Protein AF-A0A1E7IMS9-F1 (afdb_monomer)

Structure (mmCIF, N/CA/C/O backbone):
data_AF-A0A1E7IMS9-F1
#
_entry.id   AF-A0A1E7IMS9-F1
#
loop_
_atom_site.group_PDB
_atom_site.id
_atom_site.type_symbol
_atom_site.label_atom_id
_atom_site.label_alt_id
_atom_site.label_comp_id
_atom_site.label_asym_id
_atom_site.label_entity_id
_atom_site.label_seq_id
_atom_site.pdbx_PDB_ins_code
_atom_site.Cartn_x
_atom_site.Cartn_y
_atom_site.Cartn_z
_atom_site.occupancy
_atom_site.B_iso_or_equiv
_atom_s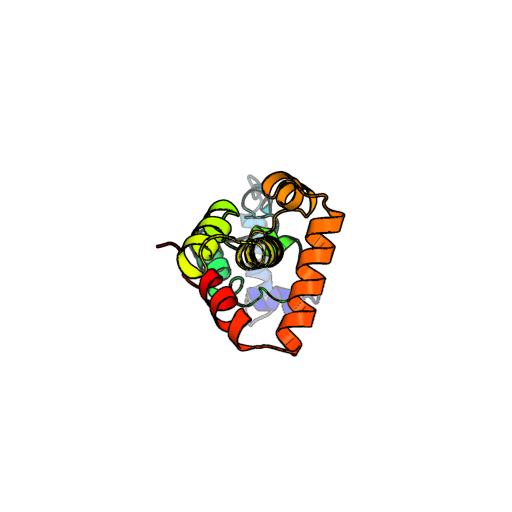ite.auth_seq_id
_atom_site.auth_comp_id
_atom_site.auth_asym_id
_atom_site.auth_atom_id
_atom_site.pdbx_PDB_model_num
ATOM 1 N N . MET A 1 1 ? 24.820 15.324 -19.439 1.00 55.62 1 MET A N 1
ATOM 2 C CA . MET A 1 1 ? 25.045 14.079 -20.203 1.00 55.62 1 MET A CA 1
ATOM 3 C C . MET A 1 1 ? 26.133 14.374 -21.224 1.00 55.62 1 MET A C 1
ATOM 5 O O . MET A 1 1 ? 25.938 15.289 -22.011 1.00 55.62 1 MET A O 1
ATOM 9 N N . THR A 1 2 ? 27.296 13.723 -21.145 1.00 81.19 2 THR A N 1
ATOM 10 C CA . THR A 1 2 ? 28.453 14.018 -22.013 1.00 81.19 2 THR A CA 1
ATOM 11 C C . THR A 1 2 ? 28.635 12.928 -23.066 1.00 81.19 2 THR A C 1
ATOM 13 O O . THR A 1 2 ? 28.289 11.767 -22.843 1.00 81.19 2 THR A O 1
ATOM 16 N N . THR A 1 3 ? 29.182 13.289 -24.226 1.00 77.62 3 THR A N 1
ATOM 17 C CA . THR A 1 3 ? 29.460 12.351 -25.327 1.00 77.62 3 THR A CA 1
ATOM 18 C C . THR A 1 3 ? 30.393 11.219 -24.893 1.00 77.62 3 THR A C 1
ATOM 20 O O . THR A 1 3 ? 30.234 10.084 -25.329 1.00 77.62 3 THR A O 1
ATOM 23 N N . GLU A 1 4 ? 31.326 11.506 -23.986 1.00 79.00 4 GLU A N 1
ATOM 24 C CA . GLU A 1 4 ? 32.249 10.527 -23.400 1.00 79.00 4 GLU A CA 1
ATOM 25 C C . GLU A 1 4 ? 31.520 9.457 -22.586 1.00 79.00 4 GLU A C 1
ATOM 27 O O . GLU A 1 4 ? 31.810 8.273 -22.737 1.00 79.00 4 GLU A O 1
ATOM 32 N N . PHE A 1 5 ? 30.527 9.855 -21.783 1.00 84.31 5 PHE A N 1
ATOM 33 C CA . PHE A 1 5 ? 29.703 8.923 -21.014 1.00 84.31 5 PHE A CA 1
ATOM 34 C C . PHE A 1 5 ? 28.928 7.972 -21.930 1.00 84.31 5 PHE A C 1
ATOM 36 O O . PHE A 1 5 ? 28.939 6.765 -21.713 1.00 84.31 5 PHE A O 1
ATOM 43 N N . LEU A 1 6 ? 28.300 8.502 -22.986 1.00 79.94 6 LEU A N 1
ATOM 44 C CA . LEU A 1 6 ? 27.541 7.696 -23.943 1.00 79.94 6 LEU A CA 1
ATOM 45 C C . LEU A 1 6 ? 28.451 6.726 -24.713 1.00 79.94 6 LEU A C 1
ATOM 47 O O . LEU A 1 6 ? 28.144 5.543 -24.815 1.00 79.94 6 LEU A O 1
ATOM 51 N N . LEU A 1 7 ? 29.580 7.211 -25.236 1.00 85.69 7 LEU A N 1
ATOM 52 C CA . LEU A 1 7 ? 30.524 6.384 -25.990 1.00 85.69 7 LEU A CA 1
ATOM 53 C C . LEU A 1 7 ? 31.190 5.315 -25.110 1.00 85.69 7 LEU A C 1
ATOM 55 O O . LEU A 1 7 ? 31.486 4.229 -25.608 1.00 85.69 7 LEU A O 1
ATOM 59 N N . GLY A 1 8 ? 31.338 5.570 -23.808 1.00 83.75 8 GLY A N 1
ATOM 60 C CA . GLY A 1 8 ? 31.850 4.597 -22.842 1.00 83.75 8 GLY A CA 1
ATOM 61 C C . GLY A 1 8 ? 31.049 3.290 -22.778 1.00 83.75 8 GLY A C 1
ATOM 62 O O . GLY A 1 8 ? 31.632 2.243 -22.510 1.00 83.75 8 GLY A O 1
ATOM 63 N N . TYR A 1 9 ? 29.749 3.310 -23.103 1.00 83.12 9 TYR A N 1
ATOM 64 C CA . TYR A 1 9 ? 28.926 2.093 -23.191 1.00 83.12 9 TYR A CA 1
ATOM 65 C C . TYR A 1 9 ? 29.259 1.212 -24.400 1.00 83.12 9 TYR A C 1
ATOM 67 O O . TYR A 1 9 ? 28.964 0.019 -24.392 1.00 83.12 9 TYR A O 1
ATOM 75 N N . PHE A 1 10 ? 29.866 1.783 -25.442 1.00 83.88 10 PHE A N 1
ATOM 76 C CA . PHE A 1 10 ? 30.095 1.105 -26.718 1.00 83.88 10 PHE A CA 1
ATOM 77 C C . PHE A 1 10 ? 31.558 0.694 -26.927 1.00 83.88 10 PHE A C 1
ATOM 79 O O . PHE A 1 10 ? 31.842 -0.142 -27.787 1.00 83.88 10 PHE A O 1
ATOM 86 N N . GLY A 1 11 ? 32.502 1.220 -26.144 1.00 83.88 11 GLY A N 1
ATOM 87 C CA . GLY A 1 11 ? 33.895 0.783 -26.197 1.00 83.88 11 GLY A CA 1
ATOM 88 C C . GLY A 1 11 ? 34.858 1.677 -25.425 1.00 83.88 11 GLY A C 1
ATOM 89 O O . GLY A 1 11 ? 34.522 2.783 -25.013 1.00 83.88 11 GLY A O 1
ATOM 90 N N . LYS A 1 12 ? 36.091 1.186 -25.251 1.00 80.56 12 LYS A N 1
ATOM 91 C CA . LYS A 1 12 ? 37.170 1.914 -24.561 1.00 80.56 12 LYS A CA 1
ATOM 92 C C . LYS A 1 12 ? 37.907 2.887 -25.481 1.00 80.56 12 LYS A C 1
ATOM 94 O O . LYS A 1 12 ? 38.479 3.861 -25.004 1.00 80.56 12 LYS A O 1
ATOM 99 N N . SER A 1 13 ? 37.905 2.627 -26.791 1.00 87.81 13 SER A N 1
ATOM 100 C CA . SER A 1 13 ? 38.506 3.517 -27.783 1.00 87.81 13 SER A CA 1
ATOM 101 C C . SER A 1 13 ? 37.436 4.366 -28.473 1.00 87.81 13 SER A C 1
ATOM 103 O O . SER A 1 13 ? 36.368 3.881 -28.848 1.00 87.81 13 SER A O 1
ATOM 105 N N . VAL A 1 14 ? 37.725 5.657 -28.660 1.00 81.75 14 VAL A N 1
ATOM 106 C CA . VAL A 1 14 ? 36.759 6.631 -29.202 1.00 81.75 14 VAL A CA 1
ATOM 107 C C . VAL A 1 14 ? 36.302 6.255 -30.617 1.00 81.75 14 VAL A C 1
ATOM 109 O O . VAL A 1 14 ? 35.130 6.416 -30.953 1.00 81.75 14 VAL A O 1
ATOM 112 N N . ALA A 1 15 ? 37.210 5.744 -31.451 1.00 84.38 15 ALA A N 1
ATOM 113 C CA . ALA A 1 15 ? 36.906 5.359 -32.829 1.00 84.38 15 ALA A CA 1
ATOM 114 C C . ALA A 1 15 ? 35.978 4.130 -32.900 1.00 84.38 15 ALA A C 1
ATOM 116 O O . ALA A 1 15 ? 34.997 4.130 -33.645 1.00 84.38 15 ALA A O 1
ATOM 117 N N . GLU A 1 16 ? 36.247 3.111 -32.084 1.00 86.62 16 GLU A N 1
ATOM 118 C CA . GLU A 1 16 ? 35.439 1.891 -31.979 1.00 86.62 16 GLU A CA 1
ATOM 119 C C . GLU A 1 16 ? 34.055 2.178 -31.394 1.00 86.62 16 GLU A C 1
ATOM 121 O O . GLU A 1 16 ? 33.049 1.734 -31.949 1.00 86.62 16 GLU A O 1
ATOM 126 N N . ALA A 1 17 ? 33.995 2.971 -30.320 1.00 87.62 17 ALA A N 1
ATOM 127 C CA . ALA A 1 17 ? 32.749 3.363 -29.676 1.00 87.62 17 ALA A CA 1
ATOM 128 C C . ALA A 1 17 ? 31.832 4.129 -30.637 1.00 87.62 17 ALA A C 1
ATOM 130 O O . ALA A 1 17 ? 30.641 3.837 -30.721 1.00 87.62 17 ALA A O 1
ATOM 131 N N . LYS A 1 18 ? 32.389 5.064 -31.422 1.00 86.81 18 LYS A N 1
ATOM 132 C CA . LYS A 1 18 ? 31.634 5.799 -32.449 1.00 86.81 18 LYS A CA 1
ATOM 133 C C . LYS A 1 18 ? 31.094 4.876 -33.537 1.00 86.81 18 LYS A C 1
ATOM 135 O O . LYS A 1 18 ? 29.947 5.031 -33.944 1.00 86.81 18 LYS A O 1
ATOM 140 N N . ASN A 1 19 ? 31.901 3.921 -34.001 1.00 87.06 19 ASN A N 1
ATOM 141 C CA . ASN A 1 19 ? 31.483 2.986 -35.044 1.00 87.06 19 ASN A CA 1
ATOM 142 C C . ASN A 1 19 ? 30.377 2.037 -34.554 1.00 87.06 19 ASN A C 1
ATOM 144 O O . ASN A 1 19 ? 29.405 1.800 -35.262 1.00 87.06 1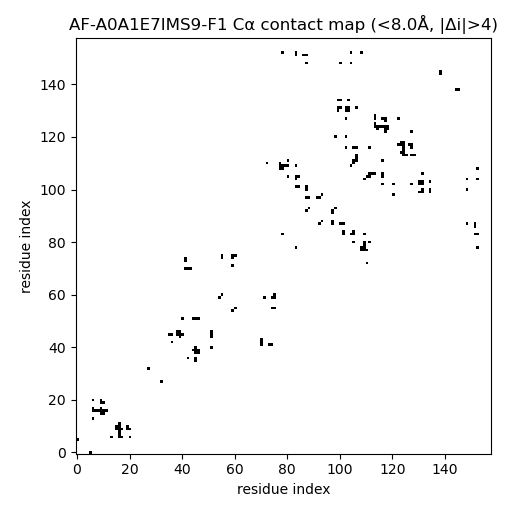9 ASN A O 1
ATOM 148 N N . ARG A 1 20 ? 30.487 1.533 -33.319 1.00 84.88 20 ARG A N 1
ATOM 149 C CA . ARG A 1 20 ? 29.464 0.673 -32.703 1.00 84.88 20 ARG A CA 1
ATOM 150 C C . ARG A 1 20 ? 28.177 1.417 -32.380 1.00 84.88 20 ARG A C 1
ATOM 152 O O . ARG A 1 20 ? 27.110 0.879 -32.634 1.00 84.88 20 ARG A O 1
ATOM 159 N N . TYR A 1 21 ? 28.270 2.646 -31.877 1.00 84.12 21 TYR A N 1
ATOM 160 C CA . TYR A 1 21 ? 27.097 3.491 -31.671 1.00 84.12 21 TYR A CA 1
ATOM 161 C C . TYR A 1 21 ? 26.366 3.756 -32.991 1.00 84.12 21 TYR A C 1
ATOM 163 O O . TYR A 1 21 ? 25.152 3.605 -33.063 1.00 84.12 21 TYR A O 1
ATOM 171 N N . ARG A 1 22 ? 27.112 4.085 -34.057 1.00 83.44 22 ARG A N 1
ATOM 172 C CA . ARG A 1 22 ? 26.549 4.262 -35.401 1.00 83.44 22 ARG A CA 1
ATOM 173 C C . ARG A 1 22 ? 25.812 3.004 -35.865 1.00 83.44 22 ARG A C 1
ATOM 175 O O . ARG A 1 22 ? 24.640 3.106 -36.199 1.00 83.44 22 ARG A O 1
ATOM 182 N N . LYS A 1 23 ? 26.461 1.835 -35.803 1.00 83.50 23 LYS A N 1
ATOM 183 C CA . LYS A 1 23 ? 25.828 0.555 -36.160 1.00 83.50 23 LYS A CA 1
ATOM 184 C C . LYS A 1 23 ? 24.575 0.273 -35.337 1.00 83.50 23 LYS A C 1
ATOM 186 O O . LYS A 1 23 ? 23.553 -0.042 -35.915 1.00 83.50 23 LYS A O 1
ATOM 191 N N . PHE A 1 24 ? 24.618 0.467 -34.021 1.00 81.19 24 PHE A N 1
ATOM 192 C CA . PHE A 1 24 ? 23.465 0.276 -33.136 1.00 81.19 24 PHE A CA 1
ATOM 193 C C . PHE A 1 24 ? 22.256 1.148 -33.525 1.00 81.19 24 PHE A C 1
ATOM 195 O O . PHE A 1 24 ? 21.113 0.695 -33.468 1.00 81.19 24 PHE A O 1
ATOM 202 N N . VAL A 1 25 ? 22.499 2.399 -33.929 1.00 79.38 25 VAL A N 1
ATOM 203 C CA . VAL A 1 25 ? 21.446 3.319 -34.389 1.00 79.38 25 VAL A CA 1
ATOM 204 C C . VAL A 1 25 ? 20.937 2.930 -35.779 1.00 79.38 25 VAL A C 1
ATOM 206 O O . VAL A 1 25 ? 19.730 2.915 -36.001 1.00 79.38 25 VAL A O 1
ATOM 209 N N . GLU A 1 26 ? 21.841 2.598 -36.701 1.00 77.62 26 GLU A N 1
ATOM 210 C CA . GLU A 1 26 ? 21.517 2.220 -38.083 1.00 77.62 26 GLU A CA 1
ATOM 211 C C . GLU A 1 26 ? 20.789 0.866 -38.168 1.00 77.62 26 GLU A C 1
ATOM 213 O O . GLU A 1 26 ? 19.820 0.736 -38.913 1.00 77.62 26 GLU A O 1
ATOM 218 N N . GLU A 1 27 ? 21.181 -0.117 -37.352 1.00 71.31 27 GLU A N 1
ATOM 219 C CA . GLU A 1 27 ? 20.507 -1.418 -37.202 1.00 71.31 27 GLU A CA 1
ATOM 220 C C . GLU A 1 27 ? 19.088 -1.265 -36.627 1.00 71.31 27 GLU A C 1
ATOM 222 O O . GLU A 1 27 ? 18.216 -2.091 -36.884 1.00 71.31 27 GLU A O 1
ATOM 227 N N . GLY A 1 28 ? 18.825 -0.174 -35.904 1.00 63.38 28 GLY A N 1
ATOM 228 C CA . GLY A 1 28 ? 17.502 0.188 -35.400 1.00 63.38 28 GLY A CA 1
ATOM 229 C C . GLY A 1 28 ? 16.569 0.872 -36.406 1.00 63.38 28 GLY A C 1
ATOM 230 O O . GLY A 1 28 ? 15.443 1.215 -36.033 1.00 63.38 28 GLY A O 1
ATOM 231 N N . LEU A 1 29 ? 17.023 1.133 -37.641 1.00 60.00 29 LEU A N 1
ATOM 232 C CA . LEU A 1 29 ? 16.382 2.079 -38.567 1.00 60.00 29 LEU A CA 1
ATOM 233 C C . LEU A 1 29 ? 15.815 1.516 -39.890 1.00 60.00 29 LEU A C 1
ATOM 235 O O . LEU A 1 29 ? 15.578 2.289 -40.818 1.00 60.00 29 LEU A O 1
ATOM 239 N N . PRO A 1 30 ? 15.412 0.238 -39.966 1.00 46.69 30 PRO A N 1
ATOM 240 C CA . PRO A 1 30 ? 14.251 -0.105 -40.795 1.00 46.69 30 PRO A CA 1
ATOM 241 C C . PRO A 1 30 ? 13.238 -0.966 -40.024 1.00 46.69 30 PRO A C 1
ATOM 243 O O . PRO A 1 30 ? 13.492 -2.126 -39.722 1.00 46.69 30 PRO A O 1
ATOM 246 N N . GLY A 1 31 ? 12.066 -0.391 -39.721 1.00 56.97 31 GLY A N 1
ATOM 247 C CA . GLY A 1 31 ? 10.949 -1.058 -39.024 1.00 56.97 31 GLY A CA 1
ATOM 248 C C . GLY A 1 31 ? 10.589 -0.451 -37.663 1.00 56.97 31 GLY A C 1
ATOM 249 O O . GLY A 1 31 ? 9.469 -0.641 -37.200 1.00 56.97 31 GLY A O 1
ATOM 250 N N . GLY A 1 32 ? 11.495 0.349 -37.086 1.00 56.81 32 GLY A N 1
ATOM 251 C CA . GLY A 1 32 ? 11.298 1.078 -35.833 1.00 56.81 32 GLY A CA 1
ATOM 252 C C . GLY A 1 32 ? 11.322 0.168 -34.604 1.00 56.81 32 GLY A C 1
ATOM 253 O O . GLY A 1 32 ? 10.672 -0.873 -34.559 1.00 56.81 32 GLY A O 1
ATOM 254 N N . TYR A 1 33 ? 12.044 0.576 -33.559 1.00 57.59 33 TYR A N 1
ATOM 255 C CA . TYR A 1 33 ? 11.827 -0.009 -32.239 1.00 57.59 33 TYR A CA 1
ATOM 256 C 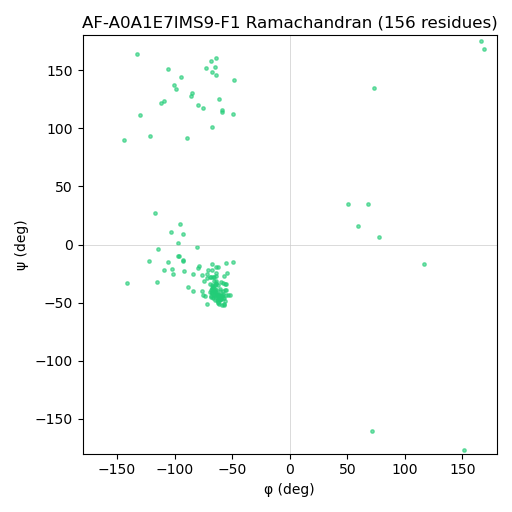C . TYR A 1 33 ? 10.359 0.233 -31.863 1.00 57.59 33 TYR A C 1
ATOM 258 O O . TYR A 1 33 ? 9.935 1.385 -31.733 1.00 57.59 33 TYR A O 1
ATOM 266 N N . GLY A 1 34 ? 9.574 -0.840 -31.716 1.00 57.56 34 GLY A N 1
ATOM 267 C CA . GLY A 1 34 ? 8.240 -0.750 -31.122 1.00 57.56 34 GLY A CA 1
ATOM 268 C C . GLY A 1 34 ? 8.331 0.047 -29.823 1.00 57.56 34 GLY A C 1
ATOM 269 O O . GLY A 1 34 ? 9.340 -0.050 -29.124 1.00 57.56 34 GLY A O 1
ATOM 270 N N . ASN A 1 35 ? 7.333 0.891 -29.539 1.00 61.88 35 ASN A N 1
ATOM 271 C CA . ASN A 1 35 ? 7.402 1.833 -28.422 1.00 61.88 35 ASN A CA 1
ATOM 272 C C . ASN A 1 35 ? 7.843 1.091 -27.142 1.00 61.88 35 ASN A C 1
ATOM 274 O O . ASN A 1 35 ? 7.065 0.285 -26.629 1.00 61.88 35 ASN A O 1
ATOM 278 N N . PRO A 1 36 ? 9.051 1.354 -26.603 1.00 57.62 36 PRO A N 1
ATOM 279 C CA . PRO A 1 36 ? 9.585 0.605 -25.469 1.00 57.62 36 PRO A CA 1
ATOM 280 C C . PRO A 1 36 ? 8.718 0.772 -24.218 1.00 57.62 36 PRO A C 1
ATOM 282 O O . PRO A 1 36 ? 8.730 -0.082 -23.338 1.00 57.62 36 PRO A O 1
ATOM 285 N N . LEU A 1 37 ? 7.887 1.819 -24.165 1.00 59.06 37 LEU A N 1
ATOM 286 C CA . LEU A 1 37 ? 6.904 2.016 -23.105 1.00 59.06 37 LEU A CA 1
ATOM 287 C C . LEU A 1 37 ? 5.770 0.978 -23.116 1.00 59.06 37 LEU A C 1
ATOM 289 O O . LEU A 1 37 ? 5.094 0.824 -22.103 1.00 59.06 37 LEU A O 1
ATOM 293 N N . GLN A 1 38 ? 5.573 0.241 -24.214 1.00 57.25 38 GLN A N 1
ATOM 294 C CA . GLN A 1 38 ? 4.605 -0.860 -24.277 1.00 57.25 38 GLN A CA 1
ATOM 295 C C . GLN A 1 38 ? 5.030 -2.062 -23.422 1.00 57.25 38 GLN A C 1
ATOM 297 O O . GLN A 1 38 ? 4.168 -2.780 -22.927 1.00 57.25 38 GLN A O 1
ATOM 302 N N . ALA A 1 39 ? 6.334 -2.264 -23.204 1.00 55.47 39 ALA A N 1
ATOM 303 C CA . ALA A 1 39 ? 6.869 -3.363 -22.395 1.00 55.47 39 ALA A CA 1
ATOM 304 C C . ALA A 1 39 ? 7.095 -2.979 -20.919 1.00 55.47 39 ALA A C 1
ATOM 306 O O . ALA A 1 39 ? 7.725 -3.721 -20.165 1.00 55.47 39 ALA A O 1
ATOM 307 N N . VAL A 1 40 ? 6.623 -1.803 -20.494 1.00 55.12 40 VAL A N 1
ATOM 308 C CA . VAL A 1 40 ? 6.857 -1.305 -19.136 1.00 55.12 40 VAL A CA 1
ATOM 309 C C . VAL A 1 40 ? 5.896 -1.963 -18.157 1.00 55.12 40 VAL A C 1
ATOM 311 O O . VAL A 1 40 ? 4.680 -1.773 -18.217 1.00 55.12 40 VAL A O 1
ATOM 314 N N . VAL A 1 41 ? 6.455 -2.661 -17.171 1.00 54.62 41 VAL A N 1
ATOM 315 C CA . VAL A 1 41 ? 5.686 -3.211 -16.055 1.00 54.62 41 VAL A CA 1
ATOM 316 C C . VAL A 1 41 ? 5.519 -2.135 -14.979 1.00 54.62 41 VAL A C 1
ATOM 318 O O . VAL A 1 41 ? 6.465 -1.442 -14.587 1.00 54.62 41 VAL A O 1
ATOM 321 N N . ALA A 1 42 ? 4.269 -1.958 -14.539 1.00 53.91 42 ALA A N 1
ATOM 322 C CA . ALA A 1 42 ? 3.839 -0.975 -13.539 1.00 53.91 42 ALA A CA 1
ATOM 323 C C . ALA A 1 42 ? 4.313 0.471 -13.800 1.00 53.91 42 ALA A C 1
ATOM 325 O O . ALA A 1 42 ? 4.597 1.225 -12.864 1.00 53.91 42 ALA A O 1
ATOM 326 N N . SER A 1 43 ? 4.398 0.867 -15.074 1.00 56.62 43 SER A N 1
ATOM 327 C CA . SER A 1 43 ? 4.776 2.223 -15.511 1.00 56.62 43 SER A CA 1
ATOM 328 C C . SER A 1 43 ? 6.169 2.695 -15.055 1.00 56.62 43 SER A C 1
ATOM 330 O O . SER A 1 43 ? 6.427 3.895 -15.087 1.00 56.62 43 SER A O 1
ATOM 332 N N . THR A 1 44 ? 7.050 1.789 -14.604 1.00 59.31 44 THR A N 1
ATOM 333 C CA . THR A 1 44 ? 8.310 2.179 -13.936 1.00 59.31 44 THR A CA 1
ATOM 334 C C . THR A 1 44 ? 9.509 1.304 -14.290 1.00 59.31 44 THR A C 1
ATOM 336 O O . THR A 1 44 ? 10.622 1.817 -14.337 1.00 59.31 44 THR A O 1
ATOM 339 N N . ILE A 1 45 ? 9.316 0.004 -14.541 1.00 67.12 45 ILE A N 1
ATOM 340 C CA . ILE A 1 45 ? 10.426 -0.916 -14.823 1.00 67.12 45 ILE A CA 1
ATOM 341 C C . ILE A 1 45 ? 10.349 -1.361 -16.280 1.00 67.12 45 ILE A C 1
ATOM 343 O O . ILE A 1 45 ? 9.345 -1.930 -16.711 1.00 67.12 45 ILE A O 1
ATOM 347 N N . LEU A 1 46 ? 11.425 -1.098 -17.020 1.00 68.19 46 LEU A N 1
ATOM 348 C CA . LEU A 1 46 ? 11.629 -1.567 -18.384 1.00 68.19 46 LEU A CA 1
ATOM 349 C C . LEU A 1 46 ? 12.725 -2.635 -18.385 1.00 68.19 46 LEU A C 1
ATOM 351 O O . LEU A 1 46 ? 13.840 -2.378 -17.934 1.00 68.19 46 LEU A O 1
ATOM 355 N N . GLY A 1 47 ? 12.411 -3.824 -18.889 1.00 67.56 47 GLY A N 1
ATOM 356 C CA . GLY A 1 47 ? 13.356 -4.931 -18.989 1.00 67.56 47 GLY A CA 1
ATOM 357 C C . GLY A 1 47 ? 12.657 -6.255 -19.287 1.00 67.56 47 GLY A C 1
ATOM 358 O O . GLY A 1 47 ? 11.431 -6.321 -19.334 1.00 67.56 47 GLY A O 1
ATOM 359 N N . GLY A 1 48 ? 13.443 -7.313 -19.490 1.00 65.31 48 GLY A N 1
ATOM 360 C CA . GLY A 1 48 ? 12.911 -8.669 -19.654 1.00 65.31 48 GLY A CA 1
ATOM 361 C C . GLY A 1 48 ? 12.211 -9.174 -18.388 1.00 65.31 48 GLY A C 1
ATOM 362 O O . GLY A 1 48 ? 12.467 -8.681 -17.290 1.00 65.31 48 GLY A O 1
ATOM 363 N N . THR A 1 49 ? 11.354 -10.185 -18.525 1.00 64.44 49 THR A N 1
ATOM 364 C CA . THR A 1 49 ? 10.562 -10.766 -17.422 1.00 64.44 49 THR A CA 1
ATOM 365 C C . THR A 1 49 ? 11.415 -11.164 -16.215 1.00 64.44 49 THR A C 1
ATOM 367 O O . THR A 1 49 ? 11.075 -10.820 -15.086 1.00 64.44 49 THR A O 1
ATOM 370 N N . GLU A 1 50 ? 12.564 -11.800 -16.447 1.00 64.06 50 GLU A N 1
ATOM 371 C CA . GLU A 1 50 ? 13.514 -12.193 -15.396 1.00 64.06 50 GLU A CA 1
ATOM 372 C C . GLU A 1 50 ? 14.139 -10.991 -14.676 1.00 64.06 50 GLU A C 1
ATOM 374 O O . GLU A 1 50 ? 14.301 -11.005 -13.457 1.00 64.06 50 GLU A O 1
ATOM 379 N N . PHE A 1 51 ? 14.446 -9.920 -15.414 1.00 69.81 51 PHE A N 1
ATOM 380 C CA . PHE A 1 51 ? 14.975 -8.684 -14.838 1.00 69.81 51 PHE A CA 1
ATOM 381 C C . PHE A 1 51 ? 13.915 -7.985 -13.984 1.00 69.81 51 PHE A C 1
ATOM 383 O O . PHE A 1 51 ? 14.191 -7.587 -12.855 1.00 69.81 51 PHE A O 1
ATOM 390 N N . VAL A 1 52 ? 12.681 -7.892 -14.488 1.00 69.38 52 VAL A N 1
ATOM 391 C CA . VAL A 1 52 ? 11.553 -7.319 -13.744 1.00 69.38 52 VAL A CA 1
ATOM 392 C C . VAL A 1 52 ? 11.294 -8.109 -12.462 1.00 69.38 52 VAL A C 1
ATOM 394 O O . VAL A 1 52 ? 11.124 -7.493 -11.409 1.00 69.38 52 VAL A O 1
ATOM 397 N N . ARG A 1 53 ? 11.304 -9.447 -12.524 1.00 66.50 53 ARG A N 1
ATOM 398 C CA . ARG A 1 53 ? 11.122 -10.319 -11.354 1.00 66.50 53 ARG A CA 1
ATOM 399 C C . ARG A 1 53 ? 12.220 -10.095 -10.315 1.00 66.50 53 ARG A C 1
ATOM 401 O O . ARG A 1 53 ? 11.906 -9.773 -9.176 1.00 66.50 53 ARG A O 1
ATOM 408 N N . ASN A 1 54 ? 13.486 -10.142 -10.735 1.00 69.00 54 ASN A N 1
ATOM 409 C CA . ASN A 1 54 ? 14.647 -9.916 -9.871 1.00 69.00 54 ASN A CA 1
ATOM 410 C C . ASN A 1 54 ? 14.581 -8.552 -9.157 1.00 69.00 54 ASN A C 1
ATOM 412 O O . ASN A 1 54 ? 14.700 -8.479 -7.935 1.00 69.00 54 ASN A O 1
ATOM 416 N N . ILE A 1 55 ? 14.309 -7.468 -9.893 1.00 70.75 55 ILE A N 1
ATOM 417 C CA . ILE A 1 55 ? 14.179 -6.132 -9.293 1.00 70.75 55 ILE A CA 1
ATOM 418 C C . ILE A 1 55 ? 12.981 -6.061 -8.336 1.00 70.75 55 ILE A C 1
ATOM 420 O O . ILE A 1 55 ? 13.077 -5.447 -7.270 1.00 70.75 55 ILE A O 1
ATOM 424 N N . SER A 1 56 ? 11.860 -6.692 -8.694 1.00 64.25 56 SER A N 1
ATOM 425 C CA . SER A 1 56 ? 10.646 -6.666 -7.875 1.00 64.25 56 SER A CA 1
ATOM 426 C C . SER A 1 56 ? 10.815 -7.417 -6.555 1.00 64.25 56 SER A C 1
ATOM 428 O O . SER A 1 56 ? 10.392 -6.920 -5.514 1.00 64.25 56 SER A O 1
ATOM 430 N N . GLU A 1 57 ? 11.468 -8.575 -6.582 1.00 64.06 57 GLU A N 1
ATOM 431 C CA . GLU A 1 57 ? 11.696 -9.415 -5.403 1.00 64.06 57 GLU A CA 1
ATOM 432 C C . GLU A 1 57 ? 12.788 -8.840 -4.493 1.00 64.06 57 GLU A C 1
ATOM 434 O O . GLU A 1 57 ? 12.588 -8.750 -3.283 1.00 64.06 57 GLU A O 1
ATOM 439 N N . ASN A 1 58 ? 13.902 -8.370 -5.063 1.00 60.31 58 ASN A N 1
ATOM 440 C CA . ASN A 1 58 ? 15.089 -8.022 -4.277 1.00 60.31 58 ASN A CA 1
ATOM 441 C C . ASN A 1 58 ? 15.158 -6.555 -3.838 1.00 60.31 58 ASN A C 1
ATOM 443 O O . ASN A 1 58 ? 15.842 -6.247 -2.868 1.00 60.31 58 ASN A O 1
ATOM 447 N N . HIS A 1 59 ? 14.471 -5.630 -4.519 1.00 58.22 59 HIS A N 1
ATOM 448 C CA . HIS A 1 59 ? 14.645 -4.192 -4.252 1.00 58.22 59 HIS A CA 1
ATOM 449 C C . HIS A 1 59 ? 13.368 -3.445 -3.852 1.00 58.22 59 HIS A C 1
ATOM 451 O O . HIS A 1 59 ? 13.443 -2.318 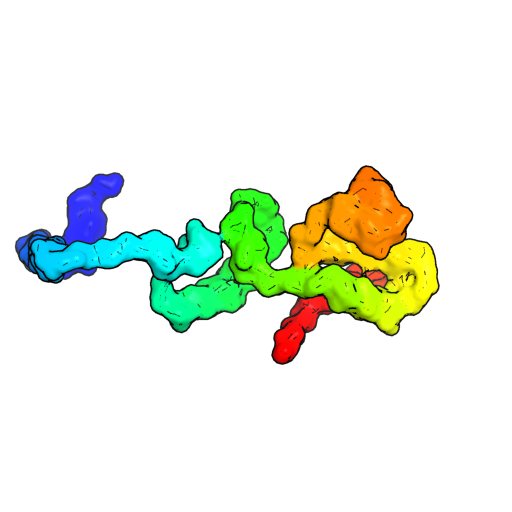-3.346 1.00 58.22 59 HIS A O 1
ATOM 457 N N . LEU A 1 60 ? 12.188 -4.043 -4.048 1.00 57.16 60 LEU A N 1
ATOM 458 C CA . LEU A 1 60 ? 10.908 -3.398 -3.726 1.00 57.16 60 LEU A CA 1
ATOM 459 C C . LEU A 1 60 ? 10.308 -3.889 -2.409 1.00 57.16 60 LEU A C 1
ATOM 461 O O . LEU A 1 60 ? 9.594 -3.127 -1.755 1.00 57.16 60 LEU A O 1
ATOM 465 N N . VAL A 1 61 ? 10.651 -5.105 -1.976 1.00 49.34 61 VAL A N 1
ATOM 466 C CA . VAL A 1 61 ? 10.219 -5.666 -0.687 1.00 49.34 61 VAL A CA 1
ATOM 467 C C . VAL A 1 61 ? 10.882 -4.944 0.496 1.00 49.34 61 VAL A C 1
ATOM 469 O O . VAL A 1 61 ? 10.218 -4.716 1.503 1.00 49.34 61 VAL A O 1
ATOM 472 N N . GLU A 1 62 ? 12.132 -4.488 0.363 1.00 47.41 62 GLU A N 1
ATOM 473 C CA . GLU A 1 62 ? 12.856 -3.759 1.425 1.00 47.41 62 GLU A CA 1
ATOM 474 C C . GLU A 1 62 ? 12.463 -2.274 1.560 1.00 47.41 62 GLU A C 1
ATOM 476 O O . GLU A 1 62 ? 12.682 -1.659 2.602 1.00 47.41 62 GLU A O 1
ATOM 481 N N . ASN A 1 63 ? 11.838 -1.666 0.544 1.00 44.56 63 ASN A N 1
ATOM 482 C CA . ASN A 1 63 ? 11.563 -0.219 0.514 1.00 44.56 63 ASN A CA 1
ATOM 483 C C . ASN A 1 63 ? 10.162 0.186 1.016 1.00 44.56 63 ASN A C 1
ATOM 485 O O . ASN A 1 63 ? 9.722 1.318 0.787 1.00 44.56 63 ASN A O 1
ATOM 489 N N . GLN A 1 64 ? 9.473 -0.695 1.751 1.00 46.50 64 GLN A N 1
ATOM 490 C CA . GLN A 1 64 ? 8.105 -0.490 2.266 1.00 46.50 64 GLN A CA 1
ATOM 491 C C . GLN A 1 64 ? 7.917 0.793 3.110 1.00 46.50 64 GLN A C 1
ATOM 493 O O . GLN A 1 64 ? 6.788 1.239 3.306 1.00 46.50 64 GLN A O 1
ATOM 498 N N . GLY A 1 65 ? 9.003 1.426 3.572 1.00 46.69 65 GLY A N 1
ATOM 499 C CA . GLY A 1 65 ? 8.976 2.645 4.388 1.00 46.69 65 GLY A CA 1
ATOM 500 C C . GLY A 1 65 ? 9.073 3.985 3.641 1.00 46.69 65 GLY A C 1
ATOM 501 O O . GLY A 1 65 ? 8.773 5.025 4.230 1.00 46.69 65 GLY A O 1
ATOM 502 N N . LYS A 1 66 ? 9.464 4.035 2.357 1.00 43.03 66 LYS A N 1
ATOM 503 C CA . LYS A 1 66 ? 9.652 5.326 1.661 1.00 43.03 66 LYS A CA 1
ATOM 504 C C . LYS A 1 66 ? 8.357 5.788 0.994 1.00 43.03 66 LYS A C 1
ATOM 506 O O . LYS A 1 66 ? 8.062 5.503 -0.163 1.00 43.03 66 LYS A O 1
ATOM 511 N N . ARG A 1 67 ? 7.597 6.582 1.753 1.00 45.00 67 ARG A N 1
ATOM 512 C CA . ARG A 1 67 ? 6.288 7.192 1.438 1.00 45.00 67 ARG A CA 1
ATOM 513 C C . ARG A 1 67 ? 6.194 7.929 0.083 1.00 45.00 67 ARG A C 1
ATOM 515 O O . ARG A 1 67 ? 5.070 8.155 -0.368 1.00 45.00 67 ARG A O 1
ATOM 522 N N . ASN A 1 68 ? 7.321 8.235 -0.571 1.00 45.69 68 ASN A N 1
ATOM 523 C CA . ASN A 1 68 ? 7.444 9.173 -1.697 1.00 45.69 68 ASN A CA 1
ATOM 524 C C . ASN A 1 68 ? 7.586 8.569 -3.107 1.00 45.69 68 ASN A C 1
ATOM 526 O O . ASN A 1 68 ? 7.837 9.322 -4.042 1.00 45.69 68 ASN A O 1
ATOM 530 N N . VAL A 1 69 ? 7.379 7.263 -3.315 1.00 51.50 69 VAL A N 1
ATOM 531 C CA . VAL A 1 69 ? 7.377 6.698 -4.682 1.00 51.50 69 VAL A CA 1
ATOM 532 C C . VAL A 1 69 ? 6.034 6.020 -4.989 1.00 51.50 69 VAL A C 1
ATOM 534 O O . VAL A 1 69 ? 5.851 4.843 -4.677 1.00 51.50 69 VAL A O 1
ATOM 537 N N . PRO A 1 70 ? 5.062 6.732 -5.598 1.00 52.16 70 PRO A N 1
ATOM 538 C CA . PRO A 1 70 ? 3.761 6.166 -5.980 1.00 52.16 70 PRO A CA 1
ATOM 539 C C . PRO A 1 70 ? 3.875 4.933 -6.888 1.00 52.16 70 PRO A C 1
ATOM 541 O O . PRO A 1 70 ? 3.090 3.998 -6.764 1.00 52.16 70 PRO A O 1
ATOM 544 N N . ALA A 1 71 ? 4.888 4.914 -7.753 1.00 50.94 71 ALA A N 1
ATOM 545 C CA . ALA A 1 71 ? 5.230 3.807 -8.640 1.00 50.94 71 ALA A CA 1
ATOM 546 C C . ALA A 1 71 ? 5.615 2.517 -7.888 1.00 50.94 71 ALA A C 1
ATOM 548 O O . ALA A 1 71 ? 5.102 1.444 -8.196 1.00 50.94 71 ALA A O 1
ATOM 549 N N . ALA A 1 72 ? 6.430 2.626 -6.832 1.00 52.91 72 ALA A N 1
ATOM 550 C CA . ALA A 1 72 ? 6.837 1.487 -6.006 1.00 52.91 72 ALA A CA 1
ATOM 551 C C . ALA A 1 72 ? 5.647 0.836 -5.278 1.00 52.91 72 ALA A C 1
ATOM 553 O O . ALA A 1 72 ? 5.656 -0.366 -5.022 1.00 52.91 72 ALA A O 1
ATOM 554 N N . ARG A 1 73 ? 4.580 1.607 -5.007 1.00 52.78 73 ARG A N 1
ATOM 555 C CA . ARG A 1 73 ? 3.338 1.088 -4.407 1.00 52.78 73 ARG A CA 1
ATOM 556 C C . ARG A 1 73 ? 2.575 0.134 -5.326 1.00 52.78 73 ARG A C 1
ATOM 558 O O . ARG A 1 73 ? 1.852 -0.708 -4.811 1.00 52.78 73 ARG A O 1
ATOM 565 N N . LYS A 1 74 ? 2.699 0.281 -6.652 1.00 55.53 74 LYS A N 1
ATOM 566 C CA . LYS A 1 74 ? 2.066 -0.620 -7.637 1.00 55.53 74 LYS A CA 1
ATOM 567 C C . LYS A 1 74 ? 2.836 -1.926 -7.823 1.00 55.53 74 LYS A C 1
ATOM 569 O O . LYS A 1 74 ? 2.280 -2.889 -8.330 1.00 55.53 74 LYS A O 1
ATOM 574 N N . LEU A 1 75 ? 4.110 -1.927 -7.446 1.00 52.88 75 LEU A N 1
ATOM 575 C CA . LEU A 1 75 ? 5.027 -3.042 -7.642 1.00 52.88 75 LEU A CA 1
ATOM 576 C C . LEU A 1 75 ? 5.162 -3.940 -6.402 1.00 52.88 75 LEU A C 1
ATOM 578 O O . LEU A 1 75 ? 5.766 -5.003 -6.477 1.00 52.88 75 LEU A O 1
ATOM 582 N N . THR A 1 76 ? 4.627 -3.522 -5.253 1.00 58.41 76 THR A N 1
ATOM 583 C CA . THR A 1 76 ? 4.673 -4.318 -4.021 1.00 58.41 76 THR A CA 1
ATOM 584 C C . THR A 1 76 ? 3.499 -5.293 -3.978 1.00 58.41 76 THR A C 1
ATOM 586 O O . THR A 1 76 ? 2.345 -4.881 -4.102 1.00 58.41 76 THR A O 1
ATOM 589 N N . ARG A 1 77 ? 3.782 -6.584 -3.759 1.00 63.84 77 ARG A N 1
ATOM 590 C CA . ARG A 1 77 ? 2.766 -7.611 -3.483 1.00 63.84 77 ARG A CA 1
ATOM 591 C C . ARG A 1 77 ? 2.153 -7.301 -2.113 1.00 63.84 77 ARG A C 1
ATOM 593 O O . ARG A 1 77 ? 2.794 -7.504 -1.086 1.00 63.84 77 ARG A O 1
ATOM 600 N N . ARG A 1 78 ? 0.960 -6.704 -2.102 1.00 70.69 78 ARG A N 1
ATOM 601 C CA . ARG A 1 78 ? 0.251 -6.306 -0.877 1.00 70.69 78 ARG A CA 1
ATOM 602 C C . ARG A 1 78 ? -0.799 -7.355 -0.517 1.00 70.69 78 ARG A C 1
ATOM 604 O O . ARG A 1 78 ? -1.530 -7.771 -1.417 1.00 70.69 78 ARG A O 1
ATOM 611 N N . PRO A 1 79 ? -0.894 -7.776 0.75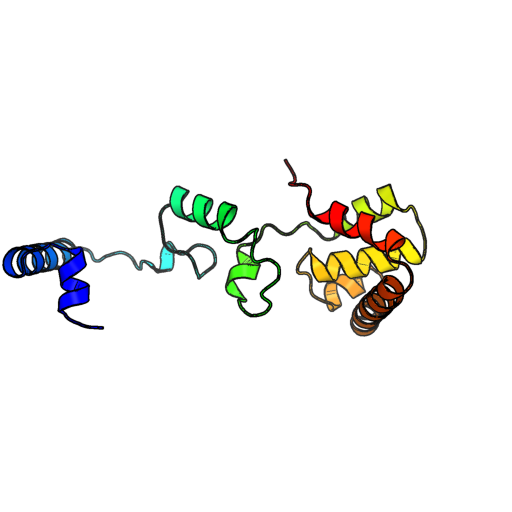5 1.00 77.56 79 PRO A N 1
ATOM 612 C CA . PRO A 1 79 ? -1.945 -8.689 1.185 1.00 77.56 79 PRO A CA 1
ATOM 613 C C . PRO A 1 79 ? -3.324 -8.039 1.030 1.00 77.56 79 PRO A C 1
ATOM 615 O O . PRO A 1 79 ? -3.488 -6.827 1.208 1.00 77.56 79 PRO A O 1
ATOM 618 N N . LEU A 1 80 ? -4.329 -8.853 0.705 1.00 84.62 80 LEU A N 1
ATOM 619 C CA . LEU A 1 80 ? -5.714 -8.391 0.629 1.00 84.62 80 LEU A CA 1
ATOM 620 C C . LEU A 1 80 ? -6.216 -8.017 2.028 1.00 84.62 80 LEU A C 1
ATOM 622 O O . LEU A 1 80 ? -5.830 -8.632 3.019 1.00 84.62 80 LEU A O 1
ATOM 6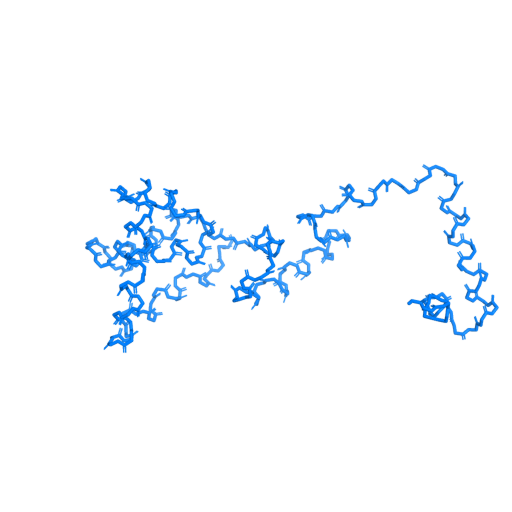26 N N . MET A 1 81 ? -7.121 -7.037 2.119 1.00 85.88 81 MET A N 1
ATOM 627 C CA . MET A 1 81 ? -7.700 -6.637 3.411 1.00 85.88 81 MET A CA 1
ATOM 628 C C . MET A 1 81 ? -8.334 -7.816 4.154 1.00 85.88 81 MET A C 1
ATOM 630 O O . MET A 1 81 ? -8.145 -7.935 5.356 1.00 85.88 81 MET A O 1
ATOM 634 N N . GLU A 1 82 ? -9.016 -8.712 3.439 1.00 87.38 82 GLU A N 1
ATOM 635 C CA . GLU A 1 82 ? -9.623 -9.917 4.027 1.00 87.38 82 GLU A CA 1
ATOM 636 C C . GLU A 1 82 ? -8.604 -10.833 4.685 1.00 87.38 82 GLU A C 1
ATOM 638 O O . GLU A 1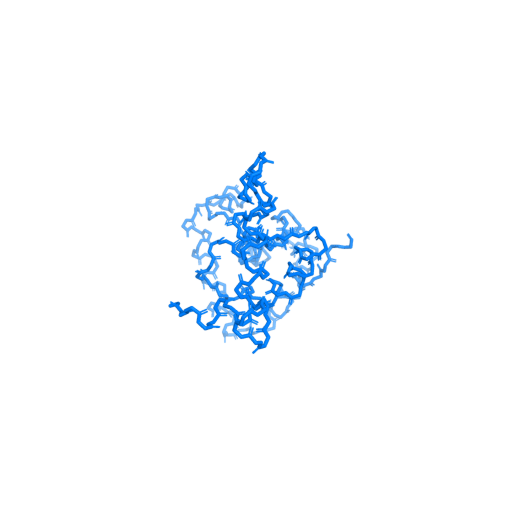 82 ? -8.85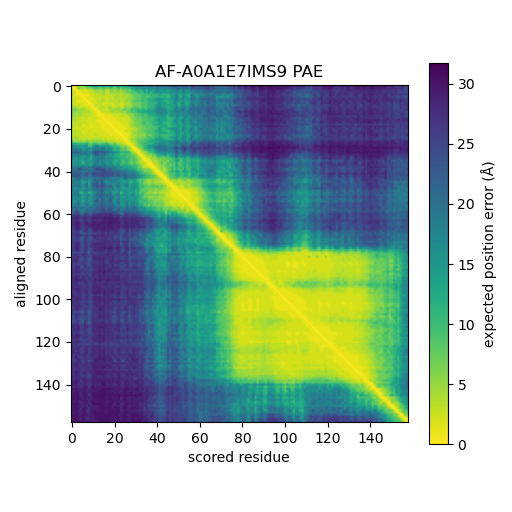7 -11.399 5.743 1.00 87.38 82 GLU A O 1
ATOM 643 N N . GLU A 1 83 ? -7.439 -10.980 4.059 1.00 85.62 83 GLU A N 1
ATOM 644 C CA . GLU A 1 83 ? -6.374 -11.819 4.583 1.00 85.62 83 GLU A CA 1
ATOM 645 C C . GLU A 1 83 ? -5.811 -11.221 5.872 1.00 85.62 83 GLU A C 1
ATOM 647 O O . GLU A 1 83 ? -5.593 -11.939 6.844 1.00 85.62 83 GLU A O 1
ATOM 652 N N . ILE A 1 84 ? -5.647 -9.896 5.906 1.00 86.56 84 ILE A N 1
ATOM 653 C CA . ILE A 1 84 ? -5.232 -9.174 7.108 1.00 86.56 84 ILE A CA 1
ATOM 654 C C . ILE A 1 84 ? -6.275 -9.336 8.218 1.00 86.56 84 ILE A C 1
ATOM 656 O O . ILE A 1 84 ? -5.910 -9.678 9.339 1.00 86.56 84 ILE A O 1
ATOM 660 N N . ILE A 1 85 ? -7.556 -9.101 7.916 1.00 88.62 85 ILE A N 1
ATOM 661 C CA . ILE A 1 85 ? -8.656 -9.196 8.887 1.00 88.62 85 ILE A CA 1
ATOM 662 C C . ILE A 1 85 ? -8.711 -10.604 9.476 1.00 88.62 85 ILE A C 1
ATOM 664 O O . ILE A 1 85 ? -8.622 -10.758 10.691 1.00 88.62 85 ILE A O 1
ATOM 668 N N . ARG A 1 86 ? -8.736 -11.626 8.615 1.00 87.94 86 ARG A N 1
ATOM 669 C CA . ARG A 1 86 ? -8.785 -13.028 9.029 1.00 87.94 86 ARG A CA 1
ATOM 670 C C . ARG A 1 86 ? -7.604 -13.415 9.918 1.00 87.94 86 ARG A C 1
ATOM 672 O O . ARG A 1 86 ? -7.792 -14.143 10.886 1.00 87.94 86 ARG A O 1
ATOM 679 N N . ARG A 1 87 ? -6.383 -12.970 9.595 1.00 86.94 87 ARG A N 1
ATOM 680 C CA . ARG A 1 87 ? -5.193 -13.257 10.416 1.00 86.94 87 ARG A CA 1
ATOM 681 C C . ARG A 1 87 ? -5.290 -12.595 11.792 1.00 86.94 87 ARG A C 1
ATOM 683 O O . ARG A 1 87 ? -5.035 -13.247 12.798 1.00 86.94 87 ARG A O 1
ATOM 690 N N . VAL A 1 88 ? -5.718 -11.334 11.839 1.00 86.25 88 VAL A N 1
ATOM 691 C CA . VAL A 1 88 ? -5.901 -10.596 13.098 1.00 86.25 88 VAL A CA 1
ATOM 692 C C . VAL A 1 88 ? -6.963 -11.256 13.981 1.00 86.25 88 VAL A C 1
ATOM 694 O O . VAL A 1 88 ? -6.739 -11.411 15.179 1.00 86.25 88 VAL A O 1
ATOM 697 N N . GLU A 1 89 ? -8.086 -11.681 13.404 1.00 86.38 89 GLU A N 1
ATOM 698 C CA . GLU A 1 89 ? -9.143 -12.404 14.123 1.00 86.38 89 GLU A CA 1
ATOM 699 C C . GLU A 1 89 ? -8.677 -13.783 14.605 1.00 86.38 89 GLU A C 1
ATOM 701 O O . GLU A 1 89 ? -8.969 -14.169 15.733 1.00 86.38 89 GLU A O 1
ATOM 706 N N . ALA A 1 90 ? -7.901 -14.510 13.795 1.00 84.75 90 ALA A N 1
ATOM 707 C CA . ALA A 1 90 ? -7.360 -15.811 14.182 1.00 84.75 90 ALA A CA 1
ATOM 708 C C . ALA A 1 90 ? -6.366 -15.724 15.355 1.00 84.75 90 ALA A C 1
ATOM 710 O O . ALA A 1 90 ? -6.319 -16.632 16.181 1.00 84.75 90 ALA A O 1
ATOM 711 N N . GLU A 1 91 ? -5.574 -14.652 15.438 1.00 84.56 91 GLU A N 1
ATOM 712 C CA . GLU A 1 91 ? -4.560 -14.487 16.487 1.00 84.56 91 GLU A CA 1
ATOM 713 C C . GLU A 1 91 ? -5.087 -13.822 17.762 1.00 84.56 91 GLU A C 1
ATOM 715 O O . GLU A 1 91 ? -4.637 -14.154 18.861 1.00 84.56 91 GLU A O 1
ATOM 720 N N . LEU A 1 92 ? -5.993 -12.851 17.629 1.00 82.00 92 LEU A N 1
ATOM 721 C CA . LEU A 1 92 ? -6.429 -11.993 18.735 1.00 82.00 92 LEU A CA 1
ATOM 722 C C . LEU A 1 92 ? -7.903 -12.189 19.112 1.00 82.00 92 LEU A C 1
ATOM 724 O O . LEU A 1 92 ? -8.366 -11.582 20.080 1.00 82.00 92 LEU A O 1
ATOM 728 N N . GLY A 1 93 ? -8.629 -13.030 18.374 1.00 83.00 93 GLY A N 1
ATOM 729 C CA . GLY A 1 93 ? -10.052 -13.278 18.567 1.00 83.00 93 GLY A CA 1
ATOM 730 C C . GLY A 1 93 ? -10.930 -12.103 18.137 1.00 83.00 93 GLY A C 1
ATOM 731 O O . GLY A 1 93 ? -10.524 -11.211 17.387 1.00 83.00 93 GLY A O 1
ATOM 732 N N . GLU A 1 94 ? -12.161 -12.094 18.639 1.00 80.12 94 GLU A N 1
ATOM 733 C CA . GLU A 1 94 ? -13.135 -11.042 18.364 1.00 80.12 94 GLU A CA 1
ATOM 734 C C . GLU A 1 94 ? -13.127 -9.965 19.453 1.00 80.12 94 GLU A C 1
ATOM 736 O O . GLU A 1 94 ? -12.972 -10.231 20.645 1.00 80.12 94 GLU A O 1
ATOM 741 N N . GLY A 1 95 ? -13.327 -8.711 19.049 1.00 85.19 95 GLY A N 1
ATOM 742 C CA . GLY A 1 95 ? -13.493 -7.609 19.988 1.00 85.19 95 GLY A CA 1
ATOM 743 C C . GLY A 1 95 ? -13.027 -6.267 19.448 1.00 85.19 95 GLY A C 1
ATOM 744 O O . GLY A 1 95 ? -12.575 -6.116 18.311 1.00 85.19 95 GLY A O 1
ATOM 745 N N . LYS A 1 96 ? -13.111 -5.246 20.304 1.00 86.62 96 LYS A N 1
ATOM 746 C CA . LYS A 1 96 ? -12.769 -3.867 19.930 1.00 86.62 96 LYS A CA 1
ATOM 747 C C . LYS A 1 96 ? -11.279 -3.685 19.633 1.00 86.62 96 LYS A C 1
ATOM 749 O O . LYS A 1 96 ? -10.925 -2.900 18.758 1.00 86.62 96 LYS A O 1
ATOM 754 N N . LEU A 1 97 ? -10.409 -4.376 20.368 1.00 84.44 97 LEU A N 1
ATOM 755 C CA . LEU A 1 97 ? -8.961 -4.276 20.195 1.00 84.44 97 LEU A CA 1
ATOM 756 C C . LEU A 1 97 ? -8.482 -4.963 18.897 1.00 84.44 97 LEU A C 1
ATOM 758 O O . LEU A 1 97 ? -7.854 -4.259 18.102 1.00 84.44 97 LEU A O 1
ATOM 762 N N . PRO A 1 98 ? -8.851 -6.230 18.604 1.00 87.31 98 PRO A N 1
ATOM 763 C CA . PRO A 1 98 ? -8.588 -6.860 17.306 1.00 87.31 98 PRO A CA 1
ATOM 764 C C . PRO A 1 98 ? -9.106 -6.027 16.130 1.00 87.31 98 PRO A C 1
ATOM 766 O O . PRO A 1 98 ? -8.370 -5.779 15.180 1.00 87.31 98 PRO A O 1
ATOM 769 N N . LYS A 1 99 ? -10.324 -5.471 16.231 1.00 89.19 99 LYS A N 1
ATOM 770 C CA . LYS A 1 99 ? -10.889 -4.589 15.195 1.00 89.19 99 LYS A CA 1
ATOM 771 C C . LYS A 1 99 ? -10.006 -3.366 14.920 1.00 89.19 99 LYS A C 1
ATOM 773 O O . LYS A 1 99 ? -9.741 -3.035 13.765 1.00 89.19 99 LYS A O 1
ATOM 778 N N . ASN A 1 100 ? -9.523 -2.699 15.968 1.00 89.25 100 ASN A N 1
ATOM 779 C CA . ASN A 1 100 ? -8.652 -1.532 15.816 1.00 89.25 100 ASN A CA 1
ATOM 780 C C . ASN A 1 100 ? -7.289 -1.906 15.211 1.00 89.25 1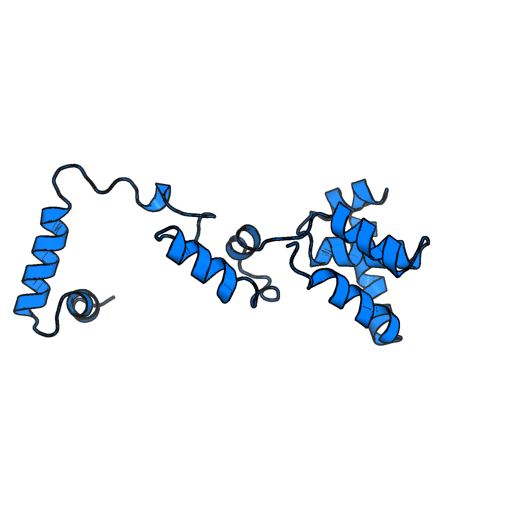00 ASN A C 1
ATOM 782 O O . ASN A 1 100 ? -6.762 -1.153 14.391 1.00 89.25 100 ASN A O 1
ATOM 786 N N . ILE A 1 101 ? -6.741 -3.065 15.589 1.00 87.00 101 ILE A N 1
ATOM 787 C CA . ILE A 1 101 ? -5.498 -3.609 15.025 1.00 87.00 101 ILE A CA 1
ATOM 788 C C . ILE A 1 101 ? -5.692 -3.949 13.543 1.00 87.00 101 ILE A C 1
ATOM 790 O O . ILE A 1 101 ? -4.869 -3.560 12.720 1.00 87.00 101 ILE A O 1
ATOM 794 N N . GLY A 1 102 ? -6.819 -4.561 13.175 1.00 89.38 102 GLY A N 1
ATOM 795 C CA . GLY A 1 102 ? -7.181 -4.850 11.787 1.00 89.38 102 GLY A CA 1
ATOM 796 C C . GLY A 1 102 ? -7.261 -3.592 10.920 1.00 89.38 102 GLY A C 1
ATOM 797 O O . GLY A 1 102 ? -6.699 -3.568 9.825 1.00 89.38 102 GLY A O 1
ATOM 798 N N . ILE A 1 103 ? -7.877 -2.516 11.426 1.00 90.00 103 ILE A N 1
ATOM 799 C CA . ILE A 1 103 ? -7.938 -1.210 10.743 1.00 90.00 103 ILE A CA 1
ATOM 800 C C . ILE A 1 103 ? -6.529 -0.649 10.504 1.00 90.00 103 ILE A C 1
ATOM 802 O O . ILE A 1 103 ? -6.209 -0.233 9.386 1.00 90.00 103 ILE A O 1
ATOM 806 N N . TYR A 1 104 ? -5.671 -0.678 11.527 1.00 88.62 104 TYR A N 1
ATOM 807 C CA . TYR A 1 104 ? -4.286 -0.218 11.419 1.00 88.62 104 TYR A CA 1
ATOM 808 C C . TYR A 1 104 ? -3.483 -1.041 10.403 1.00 88.62 104 TYR A C 1
ATOM 810 O O . TYR A 1 104 ? -2.828 -0.471 9.527 1.00 88.62 104 TYR A O 1
ATOM 818 N N . CYS A 1 105 ? -3.572 -2.371 10.463 1.00 86.00 105 CYS A N 1
ATOM 819 C CA . CYS A 1 105 ? -2.870 -3.259 9.541 1.00 86.00 105 CYS A CA 1
ATOM 820 C C . CYS A 1 105 ? -3.368 -3.095 8.099 1.00 86.00 105 CYS A C 1
ATOM 822 O O . CYS A 1 105 ? -2.555 -3.032 7.178 1.00 86.00 105 CYS A O 1
ATOM 824 N N . CYS A 1 106 ? -4.676 -2.934 7.880 1.00 86.31 106 CYS A N 1
ATOM 825 C CA . CYS A 1 106 ? -5.213 -2.632 6.553 1.00 86.31 106 CYS A CA 1
ATOM 826 C C . CYS A 1 106 ? -4.646 -1.310 6.020 1.00 86.31 106 CYS A C 1
ATOM 828 O O . CYS A 1 106 ? -4.142 -1.260 4.902 1.00 86.31 106 CYS A O 1
ATOM 830 N N . GLN A 1 107 ? -4.632 -0.254 6.836 1.00 85.44 107 GLN A N 1
ATOM 831 C CA . GLN A 1 107 ? -4.076 1.034 6.421 1.00 85.44 107 GLN A CA 1
ATOM 832 C C . GLN A 1 107 ? -2.576 0.955 6.093 1.00 85.44 107 GLN A C 1
ATOM 834 O O . GLN A 1 107 ? -2.103 1.658 5.196 1.00 85.44 107 GLN A O 1
ATOM 839 N N . LYS A 1 108 ? -1.824 0.124 6.822 1.00 81.75 108 LYS A N 1
ATOM 840 C CA . LYS A 1 108 ? -0.368 0.022 6.693 1.00 81.75 108 LYS A CA 1
ATOM 841 C C . LYS A 1 108 ? 0.077 -0.910 5.562 1.00 81.75 108 LYS A C 1
ATOM 843 O O . LYS A 1 108 ? 1.018 -0.560 4.852 1.00 81.75 108 LYS A O 1
ATOM 848 N N . TYR A 1 109 ? -0.593 -2.048 5.365 1.00 80.44 109 TYR A N 1
ATOM 849 C CA . TYR A 1 109 ? -0.088 -3.131 4.509 1.00 80.44 109 TYR A CA 1
ATOM 850 C C . TYR A 1 109 ? -0.937 -3.419 3.262 1.00 80.44 109 TYR A C 1
ATOM 852 O O . TYR A 1 109 ? -0.363 -3.766 2.232 1.00 80.44 109 TYR A O 1
ATOM 860 N N . SER A 1 110 ? -2.267 -3.240 3.289 1.00 79.19 110 SER A N 1
ATOM 861 C CA . SER A 1 110 ? -3.108 -3.602 2.127 1.00 79.19 110 SER A CA 1
ATOM 862 C C . SER A 1 110 ? -3.022 -2.592 0.985 1.00 79.19 110 SER A C 1
ATOM 864 O O . SER A 1 110 ? -3.229 -2.921 -0.181 1.00 79.19 110 SER A O 1
ATOM 866 N N . GLY A 1 111 ? -2.709 -1.333 1.304 1.00 75.69 111 GLY A N 1
ATOM 867 C CA . GLY A 1 111 ? -2.738 -0.247 0.331 1.00 75.69 111 GLY A CA 1
ATOM 868 C C . GLY A 1 111 ? -4.131 0.282 -0.004 1.00 75.69 111 GLY A C 1
ATOM 869 O O . GLY A 1 111 ? -4.229 1.126 -0.897 1.00 75.69 111 GLY A O 1
ATOM 870 N N . ALA A 1 112 ? -5.167 -0.186 0.694 1.00 82.44 112 ALA A N 1
ATOM 871 C CA . ALA A 1 112 ? -6.533 0.291 0.543 1.00 82.44 112 ALA A CA 1
ATOM 872 C C . ALA A 1 112 ? -6.687 1.757 0.973 1.00 82.44 112 ALA A C 1
ATOM 874 O O . ALA A 1 112 ? -5.958 2.277 1.828 1.00 82.44 112 ALA A O 1
ATOM 875 N N . LYS A 1 113 ? -7.665 2.441 0.381 1.00 85.31 113 LYS A N 1
ATOM 876 C CA . LYS A 1 113 ? -8.037 3.806 0.765 1.00 85.31 113 LYS A CA 1
ATOM 877 C C . LYS A 1 113 ? -8.760 3.791 2.111 1.00 85.31 113 LYS A C 1
ATOM 879 O O . LYS A 1 113 ? -9.483 2.855 2.430 1.00 85.31 113 LYS A O 1
ATOM 884 N N . LEU A 1 114 ? -8.661 4.889 2.866 1.00 85.31 114 LEU A N 1
ATOM 885 C CA . LEU A 1 114 ? -9.384 5.043 4.140 1.00 85.31 114 LEU A CA 1
ATOM 886 C C . LEU A 1 114 ? -10.898 4.852 3.991 1.00 85.31 114 LEU A C 1
ATOM 888 O O . LEU A 1 114 ? -11.524 4.304 4.890 1.00 85.31 114 LEU A O 1
ATOM 892 N N . LYS A 1 115 ? -11.466 5.263 2.851 1.00 86.38 115 LYS A N 1
ATOM 893 C CA . LYS A 1 115 ? -12.877 5.039 2.524 1.00 86.38 115 LYS A CA 1
ATOM 894 C C . LYS A 1 115 ? -13.214 3.548 2.415 1.00 86.38 115 LYS A C 1
ATOM 896 O O . LYS A 1 115 ? -14.164 3.109 3.044 1.00 86.38 115 LYS A O 1
ATOM 901 N N . GLU A 1 116 ? -12.402 2.780 1.690 1.00 88.38 116 GLU A N 1
ATOM 902 C CA . GLU A 1 116 ? -12.579 1.329 1.521 1.00 88.38 116 GLU A CA 1
ATOM 903 C C . GLU A 1 116 ? -12.438 0.614 2.870 1.00 88.38 116 GLU A C 1
ATOM 905 O O . GLU A 1 116 ? -13.262 -0.221 3.224 1.00 88.38 116 GLU A O 1
ATOM 910 N N . ILE A 1 117 ? -11.443 0.995 3.678 1.00 90.19 117 ILE A N 1
ATOM 911 C CA . ILE A 1 117 ? -11.277 0.473 5.042 1.00 90.19 117 ILE A CA 1
ATOM 912 C C . ILE A 1 117 ? -12.508 0.817 5.894 1.00 90.19 117 ILE A C 1
ATOM 914 O O . ILE A 1 117 ? -13.045 -0.046 6.581 1.00 90.19 117 ILE A O 1
ATOM 918 N N . GLY A 1 118 ? -12.989 2.059 5.832 1.00 89.06 118 GLY A N 1
ATOM 919 C CA . GLY A 1 118 ? -14.188 2.488 6.546 1.00 89.06 118 GLY A CA 1
ATOM 920 C C . GLY A 1 118 ? -15.417 1.653 6.184 1.00 89.06 118 GLY A C 1
ATOM 921 O O . GLY A 1 118 ? -16.050 1.084 7.072 1.00 89.06 118 GLY A O 1
ATOM 922 N N . GLU A 1 119 ? -15.692 1.495 4.889 1.00 92.38 119 GLU A N 1
ATOM 923 C CA . GLU A 1 119 ? -16.784 0.663 4.367 1.00 92.38 119 GLU A CA 1
ATOM 924 C C . GLU A 1 119 ? -16.693 -0.779 4.877 1.00 92.38 119 GLU A C 1
ATOM 926 O O . GLU A 1 119 ? -17.690 -1.341 5.329 1.00 92.38 119 GLU A O 1
ATOM 931 N N . ARG A 1 120 ? -15.489 -1.363 4.893 1.00 92.19 120 ARG A N 1
ATOM 932 C CA . ARG A 1 120 ? -15.284 -2.736 5.374 1.00 92.19 120 ARG A CA 1
ATOM 933 C C . ARG A 1 120 ? -15.515 -2.918 6.865 1.00 92.19 120 ARG A C 1
ATOM 935 O O . ARG A 1 120 ? -16.006 -3.968 7.266 1.00 92.19 120 ARG A O 1
ATOM 942 N N . PHE A 1 121 ? -15.179 -1.923 7.679 1.00 90.06 121 PHE A N 1
ATOM 943 C CA . PHE A 1 121 ? -15.337 -1.991 9.133 1.00 90.06 121 PHE A CA 1
ATOM 944 C C . PHE A 1 121 ? -16.635 -1.337 9.645 1.00 90.06 121 PHE A C 1
ATOM 946 O O . PHE A 1 121 ? -16.867 -1.327 10.863 1.00 90.06 121 PHE A O 1
ATOM 953 N N . GLY A 1 122 ? -17.471 -0.809 8.742 1.00 91.06 122 GLY A N 1
ATOM 954 C CA . GLY A 1 122 ? -18.724 -0.118 9.055 1.00 91.06 122 GLY A CA 1
ATOM 955 C C . GLY A 1 122 ? -18.519 1.227 9.761 1.00 91.06 122 GLY A C 1
ATOM 956 O O . GLY A 1 122 ? -19.279 1.570 10.662 1.00 91.06 122 GLY A O 1
ATOM 957 N N . ILE A 1 123 ? -17.455 1.957 9.420 1.00 91.88 123 ILE A N 1
ATOM 958 C CA . ILE A 1 123 ? -17.072 3.235 10.041 1.00 91.88 123 ILE A CA 1
ATOM 959 C C . ILE A 1 123 ? -16.749 4.295 8.978 1.00 91.88 123 ILE A C 1
ATOM 961 O O . ILE A 1 123 ? -16.504 3.972 7.819 1.00 91.88 123 ILE A O 1
ATOM 965 N N . SER A 1 124 ? -16.712 5.574 9.359 1.00 91.81 124 SER A N 1
ATOM 966 C CA . SER A 1 124 ? -16.254 6.628 8.445 1.00 91.81 124 SER A CA 1
ATOM 967 C C . SER A 1 124 ? -14.752 6.515 8.150 1.00 91.81 124 SER A C 1
ATOM 969 O O . SER A 1 124 ? -13.970 5.984 8.944 1.00 91.81 124 SER A O 1
ATOM 971 N N . ASP A 1 125 ? -14.324 7.088 7.029 1.00 88.44 125 ASP A N 1
ATOM 972 C CA . ASP A 1 125 ? -12.912 7.250 6.668 1.00 88.44 125 ASP A CA 1
ATOM 973 C C . ASP A 1 125 ? -12.118 8.015 7.748 1.00 88.44 125 ASP A C 1
ATOM 975 O O . ASP A 1 125 ? -10.993 7.645 8.105 1.00 88.44 125 ASP A O 1
ATOM 979 N N . SER A 1 126 ? -12.737 9.040 8.338 1.00 88.38 126 SER A N 1
ATOM 980 C CA . SER A 1 126 ? -12.208 9.790 9.475 1.00 88.38 126 SER A CA 1
ATOM 981 C C . SER A 1 126 ? -12.067 8.922 10.728 1.00 88.38 126 SER A C 1
ATOM 983 O O . SER A 1 126 ? -11.041 8.993 11.408 1.00 88.38 126 SER A O 1
ATOM 985 N N . ALA A 1 127 ? -13.036 8.048 11.012 1.00 86.25 127 ALA A N 1
ATOM 986 C CA . ALA A 1 127 ? -12.971 7.121 12.135 1.00 86.25 127 ALA A CA 1
ATOM 987 C C . ALA A 1 127 ? -11.872 6.067 11.933 1.00 86.25 127 ALA A C 1
ATOM 989 O O . ALA A 1 127 ? -11.148 5.770 12.886 1.00 86.25 127 ALA A O 1
ATOM 990 N N . ALA A 1 128 ? -11.678 5.563 10.709 1.00 85.81 128 ALA A N 1
ATOM 991 C CA . ALA A 1 128 ? -10.576 4.658 10.381 1.00 85.81 128 ALA A CA 1
ATOM 992 C C . ALA A 1 128 ? -9.213 5.322 10.651 1.00 85.81 128 ALA A C 1
ATOM 994 O O . ALA A 1 128 ? -8.372 4.763 11.356 1.00 85.81 128 ALA A O 1
ATOM 995 N N . SER A 1 129 ? -9.031 6.566 10.193 1.00 84.81 129 SER A N 1
ATOM 996 C CA . SER A 1 129 ? -7.811 7.346 10.440 1.00 84.81 129 SER A CA 1
ATOM 997 C C . SER A 1 129 ? -7.545 7.589 11.934 1.00 84.81 129 SER A C 1
ATOM 999 O O . SER A 1 129 ? -6.433 7.366 12.422 1.00 84.81 129 SER A O 1
ATOM 1001 N N . GLN A 1 130 ? -8.570 8.009 12.684 1.00 89.38 130 GLN A N 1
ATOM 1002 C CA . GLN A 1 130 ? -8.451 8.268 14.122 1.00 89.38 130 GLN A CA 1
ATOM 1003 C C . GLN A 1 130 ? -8.186 6.993 14.924 1.00 89.38 130 GLN A C 1
ATOM 1005 O O . GLN A 1 130 ? -7.431 7.026 15.896 1.00 89.38 130 GLN A O 1
ATOM 1010 N N . THR A 1 131 ? -8.770 5.867 14.516 1.00 87.81 131 THR A N 1
ATOM 1011 C CA . THR A 1 131 ? -8.564 4.566 15.163 1.00 87.81 131 THR A CA 1
ATOM 1012 C C . THR A 1 131 ? -7.109 4.137 15.066 1.00 87.81 131 THR A C 1
ATOM 1014 O O . THR A 1 131 ? -6.492 3.869 16.096 1.00 87.81 131 THR A O 1
ATOM 1017 N N . SER A 1 132 ? -6.526 4.185 13.867 1.00 84.81 132 SER A N 1
ATOM 1018 C CA . SER A 1 132 ? -5.109 3.883 13.661 1.00 84.81 132 SER A CA 1
ATOM 1019 C C . SER A 1 132 ? -4.199 4.808 14.465 1.00 84.81 132 SER A C 1
ATOM 1021 O O . SER A 1 132 ? -3.269 4.342 15.116 1.00 84.81 132 SER A O 1
ATOM 1023 N N . ARG A 1 133 ? -4.483 6.119 14.484 1.00 84.81 133 ARG A N 1
ATOM 1024 C CA . ARG A 1 133 ? -3.690 7.086 15.261 1.00 84.81 133 ARG A CA 1
ATOM 1025 C C . ARG A 1 133 ? -3.717 6.777 16.758 1.00 84.81 133 ARG A C 1
ATOM 1027 O O . ARG A 1 133 ? -2.673 6.771 17.401 1.00 84.81 133 ARG A O 1
ATOM 1034 N N . ARG A 1 134 ? -4.904 6.523 17.315 1.00 85.19 134 ARG A N 1
ATOM 1035 C CA . ARG A 1 134 ? -5.074 6.176 18.735 1.00 85.19 134 ARG A CA 1
ATOM 1036 C C . ARG A 1 134 ? -4.401 4.856 19.080 1.00 85.19 134 ARG A C 1
ATOM 1038 O O . ARG A 1 134 ? -3.908 4.710 20.191 1.00 85.19 134 ARG A O 1
ATOM 1045 N N . LEU A 1 135 ? -4.398 3.912 18.145 1.00 83.88 135 LEU A N 1
ATOM 1046 C CA . LEU A 1 135 ? -3.736 2.633 18.322 1.00 83.88 135 LEU A CA 1
ATOM 1047 C C . LEU A 1 135 ? -2.210 2.812 18.406 1.00 83.88 135 LEU A C 1
ATOM 1049 O O . LEU A 1 135 ? -1.609 2.310 19.343 1.00 83.88 135 LEU A O 1
ATOM 1053 N N . VAL A 1 136 ? -1.606 3.602 17.511 1.00 79.12 136 VAL A N 1
ATOM 1054 C CA . VAL A 1 136 ? -0.164 3.915 17.561 1.00 79.12 136 VAL A CA 1
ATOM 1055 C C . VAL A 1 136 ? 0.225 4.591 18.879 1.00 79.12 136 VAL A C 1
ATOM 1057 O O . VAL A 1 136 ? 1.195 4.183 19.499 1.00 79.12 136 VAL A O 1
ATOM 1060 N N . LEU A 1 137 ? -0.566 5.556 19.359 1.00 80.06 137 LEU A N 1
ATOM 1061 C CA . LEU A 1 137 ? -0.301 6.217 20.647 1.00 80.06 137 LEU A CA 1
ATOM 1062 C C . LEU A 1 137 ? -0.393 5.255 21.844 1.00 80.06 137 LEU A C 1
ATOM 1064 O O . LEU A 1 137 ? 0.340 5.402 22.815 1.00 80.06 137 LEU A O 1
ATOM 1068 N N . LYS A 1 138 ? -1.281 4.255 21.784 1.00 76.25 138 LYS A N 1
ATOM 1069 C CA . LYS A 1 138 ? -1.355 3.203 22.810 1.00 76.25 138 LYS A CA 1
ATOM 1070 C C . LYS A 1 138 ? -0.174 2.230 22.742 1.00 76.25 138 LYS A C 1
ATOM 1072 O O . LYS A 1 138 ? 0.215 1.697 23.772 1.00 76.25 138 LYS A O 1
ATOM 1077 N N . ALA A 1 139 ? 0.411 2.029 21.562 1.00 69.25 139 ALA A N 1
ATOM 1078 C CA . ALA A 1 139 ? 1.601 1.195 21.377 1.00 69.25 139 ALA A CA 1
ATOM 1079 C C . ALA A 1 139 ? 2.837 1.733 22.090 1.00 69.25 139 ALA A C 1
ATOM 1081 O O . ALA A 1 139 ? 3.678 0.961 22.533 1.00 69.25 139 ALA A O 1
ATOM 1082 N N . GLU A 1 140 ? 2.936 3.056 22.212 1.00 68.81 140 GLU A N 1
ATOM 1083 C CA . GLU A 1 140 ? 4.035 3.715 22.923 1.00 68.81 140 GLU A CA 1
ATOM 1084 C C . GLU A 1 140 ? 3.993 3.439 24.433 1.00 68.81 140 GLU A C 1
ATOM 1086 O O . GLU A 1 140 ? 5.014 3.542 25.106 1.00 68.81 140 GLU A O 1
ATOM 1091 N N . THR A 1 141 ? 2.822 3.075 24.965 1.00 63.66 141 THR A N 1
ATOM 1092 C CA . THR A 1 141 ? 2.608 2.785 26.390 1.00 63.66 141 THR A CA 1
ATOM 1093 C C . THR A 1 141 ? 2.539 1.288 26.707 1.00 63.66 141 THR A C 1
ATOM 1095 O O . THR A 1 141 ? 2.789 0.917 27.849 1.00 63.66 141 THR A O 1
ATOM 1098 N N . ASP A 1 142 ? 2.242 0.433 25.723 1.00 65.50 142 ASP A N 1
ATOM 1099 C CA . ASP A 1 142 ? 2.189 -1.029 25.860 1.00 65.50 142 ASP A CA 1
ATOM 1100 C C . ASP A 1 142 ? 2.705 -1.710 24.568 1.00 65.50 142 ASP A C 1
ATOM 1102 O O . ASP A 1 142 ? 1.933 -1.940 23.628 1.00 65.50 142 ASP A O 1
ATOM 1106 N N . PRO A 1 143 ? 4.021 -1.993 24.475 1.00 60.00 143 PRO A N 1
ATOM 1107 C CA . PRO A 1 143 ? 4.653 -2.492 23.250 1.00 60.00 143 PRO A CA 1
ATOM 1108 C C . PRO A 1 143 ? 4.301 -3.949 22.913 1.00 60.00 143 PRO A C 1
ATOM 1110 O O . PRO A 1 143 ? 4.349 -4.343 21.741 1.00 60.00 143 PRO A O 1
ATOM 1113 N N . GLU A 1 144 ? 3.949 -4.766 23.913 1.00 59.34 144 GLU A N 1
ATOM 1114 C CA . GLU A 1 144 ? 3.718 -6.208 23.734 1.00 59.34 144 GLU A CA 1
ATOM 1115 C C . GLU A 1 144 ? 2.467 -6.498 22.897 1.00 59.34 144 GLU A C 1
ATOM 1117 O O . GLU A 1 144 ? 2.424 -7.479 22.148 1.00 59.34 144 GLU A O 1
ATOM 1122 N N . LEU A 1 145 ? 1.488 -5.591 22.921 1.00 56.00 145 LEU A N 1
ATOM 1123 C CA . LEU A 1 145 ? 0.283 -5.663 22.094 1.00 56.00 145 LEU A CA 1
ATOM 1124 C C . LEU A 1 145 ? 0.562 -5.552 20.581 1.00 56.00 145 LEU A C 1
ATOM 1126 O O . LEU A 1 145 ? -0.270 -5.959 19.769 1.00 56.00 145 LEU A O 1
ATOM 1130 N N . PHE A 1 146 ? 1.722 -5.019 20.182 1.00 53.53 146 PHE A N 1
ATOM 1131 C CA . PHE A 1 146 ? 2.022 -4.624 18.798 1.00 53.53 146 PHE A CA 1
ATOM 1132 C C . PHE A 1 146 ? 3.040 -5.516 18.096 1.00 53.53 146 PHE A C 1
ATOM 1134 O O . PHE A 1 146 ? 3.043 -5.587 16.864 1.00 53.53 146 PHE A O 1
ATOM 1141 N N . ALA A 1 147 ? 3.862 -6.234 18.862 1.00 56.06 147 ALA A N 1
ATOM 1142 C CA . ALA A 1 147 ? 4.866 -7.149 18.326 1.00 56.06 147 ALA A CA 1
ATOM 1143 C C . ALA A 1 147 ? 4.243 -8.271 17.470 1.00 56.06 147 ALA A C 1
ATOM 1145 O O . ALA A 1 147 ? 4.827 -8.680 16.467 1.00 56.06 147 ALA A O 1
ATOM 1146 N N . LYS A 1 148 ? 3.022 -8.712 17.811 1.00 52.69 148 LYS A N 1
ATOM 1147 C CA . LYS A 1 148 ? 2.295 -9.768 17.083 1.00 52.69 148 LYS A CA 1
ATOM 1148 C C . LYS A 1 148 ? 1.682 -9.276 15.763 1.00 52.69 148 LYS A C 1
ATOM 1150 O O . LYS A 1 148 ? 1.822 -9.925 14.730 1.00 52.69 148 LYS A O 1
ATOM 1155 N N . GLY A 1 149 ? 1.118 -8.064 15.745 1.00 49.31 149 GLY A N 1
ATOM 1156 C CA . GLY A 1 149 ? 0.524 -7.477 14.534 1.00 49.31 149 GLY A CA 1
ATOM 1157 C C . GLY A 1 149 ? 1.531 -7.184 13.410 1.00 49.31 149 GLY A C 1
ATOM 1158 O O . GLY A 1 149 ? 1.183 -7.289 12.234 1.00 49.31 149 GLY A O 1
ATOM 1159 N N . ASP A 1 150 ? 2.788 -6.856 13.741 1.00 51.16 150 ASP A N 1
ATOM 1160 C CA . ASP A 1 150 ? 3.845 -6.622 12.740 1.00 51.16 150 ASP A CA 1
ATOM 1161 C C . ASP A 1 150 ? 4.350 -7.941 12.109 1.00 51.16 150 ASP A C 1
ATOM 1163 O O . ASP A 1 150 ? 4.670 -7.967 10.917 1.00 51.16 150 ASP A O 1
ATOM 1167 N N . GLN A 1 151 ? 4.340 -9.054 12.861 1.00 52.22 151 GLN A N 1
ATOM 1168 C CA . GLN A 1 151 ? 4.670 -10.400 12.359 1.00 52.22 151 GLN A CA 1
ATOM 1169 C C . GLN A 1 151 ? 3.625 -10.926 11.364 1.00 52.22 151 GLN A C 1
ATOM 1171 O O . GLN A 1 151 ? 3.992 -11.491 10.333 1.00 52.22 151 GLN A O 1
ATOM 1176 N N . CYS A 1 152 ? 2.345 -10.634 11.604 1.00 46.81 152 CYS A N 1
ATOM 1177 C CA . CYS A 1 152 ? 1.211 -11.010 10.755 1.00 46.81 152 CYS A CA 1
ATOM 1178 C C . CYS A 1 152 ? 1.333 -10.561 9.280 1.00 46.81 152 CYS A C 1
ATOM 1180 O O . CYS A 1 152 ? 0.728 -11.165 8.392 1.00 46.81 152 CYS A O 1
ATOM 1182 N N . SER A 1 153 ? 2.111 -9.506 8.999 1.00 48.03 153 SER A N 1
ATOM 1183 C CA . SER A 1 153 ? 2.290 -8.928 7.655 1.00 48.03 153 SER A CA 1
ATOM 1184 C C . SER A 1 153 ? 3.489 -9.476 6.865 1.00 48.03 153 SER A C 1
ATOM 1186 O O . SER A 1 153 ? 3.575 -9.237 5.661 1.00 48.03 153 SER A O 1
ATOM 1188 N N . LYS A 1 154 ? 4.414 -10.200 7.518 1.00 44.12 154 LYS A N 1
ATOM 1189 C CA . LYS A 1 154 ? 5.705 -10.611 6.930 1.00 44.12 154 LYS A CA 1
ATOM 1190 C C . LYS A 1 154 ? 5.717 -12.019 6.333 1.00 44.12 154 LYS A C 1
ATOM 1192 O O . LYS A 1 154 ? 6.681 -12.361 5.656 1.00 44.12 154 LYS A O 1
ATOM 1197 N N . SER A 1 155 ? 4.682 -12.831 6.544 1.00 36.03 155 SER A N 1
ATOM 1198 C CA . SER A 1 155 ? 4.630 -14.176 5.957 1.00 36.03 155 SER A CA 1
ATOM 1199 C C . SER A 1 155 ? 4.303 -14.087 4.461 1.00 36.03 155 SER A C 1
ATOM 1201 O O . SER A 1 155 ? 3.201 -13.627 4.131 1.00 36.03 155 SER A O 1
ATOM 1203 N N . PRO A 1 156 ? 5.205 -14.533 3.563 1.00 34.09 156 PRO A N 1
ATOM 1204 C CA . PRO A 1 156 ? 4.892 -14.659 2.150 1.00 34.09 156 PRO A CA 1
ATOM 1205 C C . PRO A 1 156 ? 3.752 -15.666 2.027 1.00 34.09 156 PRO A C 1
ATOM 1207 O O . PRO A 1 156 ? 3.846 -16.780 2.543 1.00 34.09 156 PRO A O 1
ATOM 1210 N N . SER A 1 157 ? 2.659 -15.271 1.380 1.00 36.00 157 SER A N 1
ATOM 1211 C CA . SER A 1 157 ? 1.724 -16.243 0.830 1.00 36.00 157 SER A CA 1
ATOM 1212 C C . SER A 1 157 ? 2.506 -17.103 -0.164 1.00 36.00 157 SER A C 1
ATOM 1214 O O . SER A 1 157 ? 3.053 -16.577 -1.142 1.00 36.00 157 SER A O 1
ATOM 1216 N N . GLY A 1 158 ? 2.637 -18.387 0.188 1.00 32.81 158 GLY A N 1
ATOM 1217 C CA . GLY A 1 158 ? 3.268 -19.422 -0.630 1.00 32.81 158 GLY A CA 1
ATOM 1218 C C . GLY A 1 158 ? 2.640 -19.564 -2.007 1.00 32.81 158 GLY A C 1
ATOM 1219 O O . GLY A 1 158 ? 1.517 -19.047 -2.220 1.00 32.81 158 GLY A O 1
#

Sequence (158 aa):
MTTEFLLGYFGKSVAEAKNRYRKFVEEGLPGGYGNPLQAVVASTILGGTEFVRNISENHLVENQGKRNVPAARKLTRRPLMEEIIRRVEAELGEGKLPKNIGIYCCQKYSGAKLKEIGERFGISDSAASQTSRRLVLKAETDPELFAKGDQCSKSPSG

Solvent-accessible surface area (backbone atoms only — not comparable to full-atom values): 9373 Å² total; per-residue (Å²): 141,54,72,66,65,62,32,54,80,51,33,94,47,72,69,56,6,52,53,45,48,50,48,59,54,58,74,47,65,80,86,56,76,69,65,68,74,77,60,34,51,69,84,72,48,74,62,56,72,69,55,49,48,50,49,42,66,72,58,44,67,78,48,80,79,64,89,85,45,77,53,58,64,70,60,46,92,51,57,53,55,67,58,51,41,53,51,35,38,72,74,62,40,86,53,75,65,32,51,41,49,29,52,34,48,31,61,72,52,35,71,57,52,50,56,59,53,5,64,75,72,75,44,50,37,66,53,42,53,51,41,31,54,54,49,55,62,48,39,79,78,44,57,76,80,47,61,60,65,61,54,74,72,68,68,76,84,127

pLDDT: mean 71.76, std 15.87, range [32.81, 92.38]

Nearest PDB structures (foldseek):
  3pvv-assembly2_B  TM=8.788E-01  e=2.392E-02  Mycobacterium tuberculosis H37Ra
  5x80-assembly2_D  TM=4.697E-01  e=1.360E+00  Mycobacterium tuberculosis H37Rv
  8d5v-assembly2_D  TM=5.192E-01  e=2.370E+00  Mycobacterium tuberculosis H37Rv

Foldseek 3Di:
DDPCVQLVVQDDDNVRSVVRVVCVVVVCPDPHDDPQCVQDDLSPDGDDPVVLVCCLVPPLVVPLPDPPDPSSVSSHPFDALVLLLVLLCVVPNDDDLSLLLSLLLCVRTRVDQLCVSCVVSVHHSVVSVVSNVVNVVVCVVPVVSCVSSVVSGPDDPD

Radius of gyration: 23.93 Å; Cα contacts (8 Å, |Δi|>4): 122; chains: 1; bounding box: 57×34×67 Å

Secondary structure (DSSP, 8-state):
--HHHHHHTT-SSHHHHHHHHHHHHHHT-SS----GGGG-BTTTB-S-HHHHHHHHHHHSSTTTT-TT-HHHHHHS-PPPHHHHHHHHHHHH-SSHHHHHHHHHHIIIII---HHHHHHHHTS-HHHHHHHHHHHHHHHTT-THHHHHHHHTTTS---

Mean predicted aligned error: 16.43 Å